Protein AF-F7QNB1-F1 (afdb_monomer_lite)

pLDDT: mean 93.91, std 4.71, range [74.38, 98.25]

Sequence (108 aa):
MTIGYGLNLQEGISQAEAEWLLKNRILVGINNARSLIPSFDALSDARKIAFANMAYNLGATRMKGFKNMLSAVSKGDFRKASAEMLSSLWARQVGARARRLAAMVDKG

Secondary structure (DSSP, 8-state):
-EETTTEETTS---HHHHHHHHHHHHHHHHHHHHHH-TTGGGS-HHHHHHHHHHHHHH-HHHHTT-HHHHHHHHTT-HHHHHHHHHTSHHHHHHTHHHHHHHHHHHH-

Radius of gyration: 15.82 Å; chains: 1; bounding box: 37×24×44 Å

Foldseek 3Di:
DADDPGDDPVVPDDPVVVVVVVVVLLVQLLVLLCVLAVCLVVDDPLLSCLSSVVCSVQPNVRVNVLVQLSVCVNVVNLLSNLVSLCVDPVCVVVPPSSVSSSVSSNPD

Structure (mmCIF, N/CA/C/O backbone):
data_AF-F7QNB1-F1
#
_entry.id   AF-F7QNB1-F1
#
loop_
_atom_site.group_PDB
_atom_site.id
_atom_site.type_symbol
_atom_site.label_atom_id
_atom_site.label_alt_id
_atom_site.label_comp_id
_atom_site.label_asym_id
_atom_site.label_entity_id
_atom_site.label_seq_id
_atom_site.pdbx_PDB_ins_code
_atom_site.Cartn_x
_atom_site.Cartn_y
_atom_site.Cartn_z
_atom_site.occupancy
_atom_site.B_iso_or_equiv
_atom_site.auth_seq_id
_atom_site.auth_comp_id
_atom_site.auth_asym_id
_atom_site.auth_atom_id
_atom_site.pdbx_PDB_model_num
ATOM 1 N N . MET A 1 1 ? 10.581 9.112 -26.682 1.00 74.38 1 MET A N 1
ATOM 2 C CA . MET A 1 1 ? 10.652 9.824 -25.379 1.00 74.38 1 MET A CA 1
ATOM 3 C C . MET A 1 1 ? 11.824 9.240 -24.619 1.00 74.38 1 MET A C 1
ATOM 5 O O . MET A 1 1 ? 11.802 8.043 -24.354 1.00 74.38 1 MET A O 1
ATOM 9 N N . THR A 1 2 ? 12.832 10.055 -24.316 1.00 80.44 2 THR A N 1
ATOM 10 C CA . THR A 1 2 ? 14.067 9.610 -23.655 1.00 80.44 2 THR A CA 1
ATOM 11 C C . THR A 1 2 ? 14.035 10.006 -22.184 1.00 80.44 2 THR A C 1
ATOM 13 O O . THR A 1 2 ? 13.659 11.136 -21.873 1.00 80.44 2 THR A O 1
ATOM 16 N N . ILE A 1 3 ? 14.389 9.093 -21.277 1.00 82.94 3 ILE A N 1
ATOM 17 C CA . ILE A 1 3 ? 14.397 9.347 -19.827 1.00 82.94 3 ILE A CA 1
ATOM 18 C C . ILE A 1 3 ? 15.741 8.977 -19.194 1.00 82.94 3 ILE A C 1
ATOM 20 O O . ILE A 1 3 ? 16.479 8.137 -19.710 1.00 82.94 3 ILE A O 1
ATOM 24 N N . GLY A 1 4 ? 16.043 9.581 -18.042 1.00 82.62 4 GLY A N 1
ATOM 25 C CA . GLY A 1 4 ? 17.248 9.271 -17.271 1.00 82.62 4 GLY A CA 1
ATOM 26 C C . GLY A 1 4 ? 18.529 9.518 -18.072 1.00 82.62 4 GLY A C 1
ATOM 27 O O . GLY A 1 4 ? 18.713 10.595 -18.631 1.00 82.62 4 GLY A O 1
ATOM 28 N N . TYR A 1 5 ? 19.394 8.507 -18.144 1.00 85.00 5 TYR A N 1
ATOM 29 C CA . TYR A 1 5 ? 20.696 8.557 -18.818 1.00 85.00 5 TYR A CA 1
ATOM 30 C C . TYR A 1 5 ? 20.624 8.109 -20.289 1.00 85.00 5 TYR A C 1
ATOM 32 O O . TYR A 1 5 ? 21.450 7.325 -20.741 1.00 85.00 5 TYR A O 1
ATOM 40 N N . GLY A 1 6 ? 19.618 8.572 -21.038 1.00 83.69 6 GLY A N 1
ATOM 41 C CA . GLY A 1 6 ? 19.511 8.288 -22.476 1.00 83.69 6 GLY A CA 1
ATOM 42 C C . GLY A 1 6 ? 18.658 7.072 -22.859 1.00 83.69 6 GLY A C 1
ATOM 43 O O . GLY A 1 6 ? 18.698 6.657 -24.013 1.00 83.69 6 GLY A O 1
ATOM 44 N N . LEU A 1 7 ? 17.853 6.519 -21.942 1.00 82.00 7 LEU A N 1
ATOM 45 C CA . LEU A 1 7 ? 16.984 5.375 -22.240 1.00 82.00 7 LEU A CA 1
ATOM 46 C C . LEU A 1 7 ? 15.820 5.797 -23.147 1.00 82.00 7 LEU A C 1
ATOM 48 O O . LEU A 1 7 ? 14.960 6.581 -22.729 1.00 82.00 7 LEU A O 1
ATOM 52 N N . ASN A 1 8 ? 15.766 5.258 -24.366 1.00 85.88 8 ASN A N 1
ATOM 53 C CA . ASN A 1 8 ? 14.673 5.503 -25.301 1.00 85.88 8 ASN A CA 1
ATOM 54 C C . ASN A 1 8 ? 13.498 4.545 -25.051 1.00 85.88 8 ASN A C 1
ATOM 56 O O . ASN A 1 8 ? 13.525 3.385 -25.443 1.00 85.88 8 ASN A O 1
ATOM 60 N N . LEU A 1 9 ? 12.410 5.052 -24.467 1.00 83.62 9 LEU A N 1
ATOM 61 C CA . LEU A 1 9 ? 11.231 4.238 -24.143 1.00 83.62 9 LEU A CA 1
ATOM 62 C C . LEU A 1 9 ? 10.460 3.729 -25.369 1.00 83.62 9 LEU A C 1
ATOM 64 O O . LEU A 1 9 ? 9.622 2.843 -25.225 1.00 83.62 9 LEU A O 1
ATOM 68 N N . GLN A 1 10 ? 10.695 4.299 -26.555 1.00 87.62 10 GLN A N 1
ATOM 69 C CA . GLN A 1 10 ? 10.044 3.843 -27.788 1.00 87.62 10 GLN A CA 1
ATOM 70 C C . GLN A 1 10 ? 10.646 2.537 -28.312 1.00 87.62 10 GLN A C 1
ATOM 72 O O . GLN A 1 10 ? 9.953 1.798 -29.001 1.00 87.62 10 GLN A O 1
ATOM 77 N N . GLU A 1 11 ? 11.893 2.238 -27.951 1.00 88.81 11 GLU A N 1
ATOM 78 C CA . GLU A 1 11 ? 12.564 0.983 -28.314 1.00 88.81 11 GLU A CA 1
ATOM 79 C C . GLU A 1 11 ? 12.299 -0.138 -27.299 1.00 88.81 11 GLU A C 1
ATOM 81 O O . GLU A 1 11 ? 12.679 -1.286 -27.510 1.00 88.81 11 GLU A O 1
ATOM 86 N N . GLY A 1 12 ? 11.579 0.175 -26.219 1.00 87.12 12 GLY A N 1
ATOM 87 C CA . GLY A 1 12 ? 11.301 -0.752 -25.133 1.00 87.12 12 GLY A CA 1
ATOM 88 C C . GLY A 1 12 ? 12.454 -0.850 -24.137 1.00 87.12 12 GLY A C 1
ATOM 89 O O . GLY A 1 12 ? 13.309 0.026 -24.046 1.00 87.12 12 GLY A O 1
ATOM 90 N N . ILE A 1 13 ? 12.416 -1.904 -23.328 1.00 91.19 13 ILE A N 1
ATOM 91 C CA . ILE A 1 13 ? 13.431 -2.227 -22.324 1.00 91.19 13 ILE A CA 1
ATOM 92 C C . ILE A 1 13 ? 13.722 -3.723 -22.392 1.00 91.19 13 ILE A C 1
ATOM 94 O O . ILE A 1 13 ? 12.845 -4.517 -22.747 1.00 91.19 13 ILE A O 1
ATOM 98 N N . SER A 1 14 ? 14.935 -4.118 -22.028 1.00 91.75 14 SER A N 1
ATOM 99 C CA . SER A 1 14 ? 15.286 -5.526 -21.875 1.00 91.75 14 SER A CA 1
ATOM 100 C C . SER A 1 14 ? 14.476 -6.176 -20.747 1.00 91.75 14 SER A C 1
ATOM 102 O O . SER A 1 14 ? 13.983 -5.516 -19.825 1.00 91.75 14 SER A O 1
ATOM 104 N N . GLN A 1 15 ? 14.375 -7.506 -20.776 1.00 92.06 15 GLN A N 1
ATOM 105 C CA . GLN A 1 15 ? 13.722 -8.259 -19.705 1.00 92.06 15 GLN A CA 1
ATOM 106 C C . GLN A 1 15 ? 14.373 -7.992 -18.337 1.00 92.06 15 GLN A C 1
ATOM 108 O O . GLN A 1 15 ? 13.665 -7.803 -17.350 1.00 92.06 15 GLN A O 1
ATOM 113 N N . ALA A 1 16 ? 15.706 -7.920 -18.276 1.00 91.19 16 ALA A N 1
ATOM 114 C CA . ALA A 1 16 ? 16.433 -7.660 -17.036 1.00 91.19 16 ALA A CA 1
ATOM 115 C C . ALA A 1 16 ? 16.083 -6.285 -16.435 1.00 91.19 16 ALA A C 1
ATOM 117 O O . ALA A 1 16 ? 15.861 -6.167 -15.228 1.00 91.19 16 ALA A O 1
ATOM 118 N N . GLU A 1 17 ? 15.966 -5.251 -17.272 1.00 90.75 17 GLU A N 1
ATOM 119 C CA . GLU A 1 17 ? 15.532 -3.918 -16.842 1.00 90.75 17 GLU A CA 1
ATOM 120 C C . GLU A 1 17 ? 14.075 -3.924 -16.369 1.00 90.75 17 GLU A C 1
ATOM 122 O O . GLU A 1 17 ? 13.758 -3.333 -15.334 1.00 90.75 17 GLU A O 1
ATOM 127 N N . ALA A 1 18 ? 13.189 -4.628 -17.080 1.00 90.75 18 ALA A N 1
ATOM 128 C CA . ALA A 1 18 ? 11.789 -4.773 -16.689 1.00 90.75 18 ALA A CA 1
ATOM 129 C C . ALA A 1 18 ? 11.646 -5.466 -15.324 1.00 90.75 18 ALA A C 1
ATOM 131 O O . ALA A 1 18 ? 10.889 -5.008 -14.463 1.00 90.75 18 ALA A O 1
ATOM 132 N N . GLU A 1 19 ? 12.407 -6.536 -15.092 1.00 89.88 19 GLU A N 1
ATOM 133 C CA . GLU A 1 19 ? 12.445 -7.248 -13.815 1.00 89.88 19 GLU A CA 1
ATOM 134 C C . GLU A 1 19 ? 12.988 -6.373 -12.685 1.00 89.88 19 GLU A C 1
ATOM 136 O O . GLU A 1 19 ? 12.425 -6.353 -11.587 1.00 89.88 19 GLU A O 1
ATOM 141 N N . TRP A 1 20 ? 14.062 -5.625 -12.943 1.00 90.50 20 TRP A N 1
ATOM 142 C CA . TRP A 1 20 ? 14.628 -4.693 -11.971 1.00 90.50 20 TRP A CA 1
ATOM 143 C C . TRP A 1 20 ? 13.624 -3.597 -11.595 1.00 90.50 20 TRP A C 1
ATOM 145 O O . TRP A 1 20 ? 13.391 -3.336 -10.410 1.00 90.50 20 TRP A O 1
ATOM 155 N N . LEU A 1 21 ? 12.955 -3.009 -12.592 1.00 88.88 21 LEU A N 1
ATOM 156 C CA . LEU A 1 21 ? 11.894 -2.026 -12.384 1.00 88.88 21 LEU A CA 1
ATOM 157 C C . LEU A 1 21 ? 10.751 -2.611 -11.555 1.00 88.88 21 LEU A C 1
ATOM 159 O O . LEU A 1 21 ? 10.303 -1.971 -10.603 1.00 88.88 21 LEU A O 1
ATOM 163 N N . LEU A 1 22 ? 10.298 -3.825 -11.872 1.00 88.12 22 LEU A N 1
ATOM 164 C CA . LEU A 1 22 ? 9.229 -4.491 -11.135 1.00 88.12 22 LEU A CA 1
ATOM 165 C C . LEU A 1 22 ? 9.616 -4.733 -9.670 1.00 88.12 22 LEU A C 1
ATOM 167 O O . LEU A 1 22 ? 8.843 -4.389 -8.773 1.00 88.12 22 LEU A O 1
ATOM 171 N N . LYS A 1 23 ? 10.817 -5.265 -9.412 1.00 88.94 23 LYS A N 1
ATOM 172 C CA . LYS A 1 23 ? 11.327 -5.510 -8.051 1.00 88.94 23 LYS A CA 1
ATOM 173 C C . LYS A 1 23 ? 11.363 -4.223 -7.232 1.00 88.94 23 LYS A C 1
ATOM 175 O O . LYS A 1 23 ? 10.799 -4.173 -6.139 1.00 88.94 23 LYS A O 1
ATOM 180 N N . ASN A 1 24 ? 11.932 -3.155 -7.786 1.00 89.62 24 ASN A N 1
ATOM 181 C CA . ASN A 1 24 ? 11.977 -1.858 -7.111 1.00 89.62 24 ASN A CA 1
ATOM 182 C C . ASN A 1 24 ? 10.586 -1.300 -6.828 1.00 89.62 24 ASN A C 1
ATOM 184 O O . ASN A 1 24 ? 10.313 -0.790 -5.743 1.00 89.62 24 ASN A O 1
ATOM 188 N N . ARG A 1 25 ? 9.673 -1.426 -7.788 1.00 87.06 25 ARG A N 1
ATOM 189 C CA . ARG A 1 25 ? 8.290 -0.981 -7.633 1.00 87.06 25 ARG A CA 1
ATOM 190 C C . ARG A 1 25 ? 7.544 -1.734 -6.529 1.00 87.06 25 ARG A C 1
ATOM 192 O O . ARG A 1 25 ? 6.786 -1.106 -5.789 1.00 87.06 25 ARG A O 1
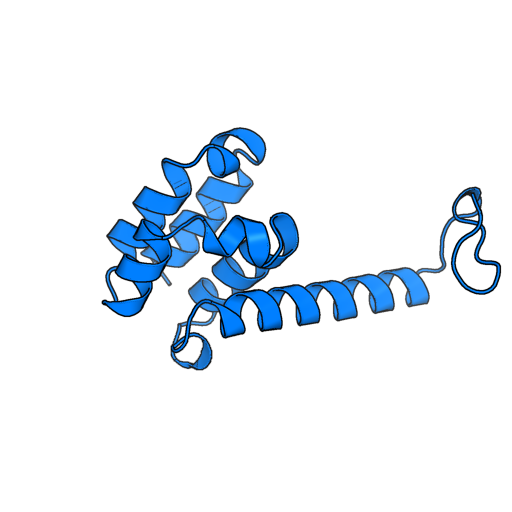ATOM 199 N N . ILE A 1 26 ? 7.777 -3.038 -6.390 1.00 89.25 26 ILE A N 1
ATOM 200 C CA . ILE A 1 26 ? 7.223 -3.847 -5.297 1.00 89.25 26 ILE A CA 1
ATOM 201 C C . ILE A 1 26 ? 7.779 -3.372 -3.951 1.00 89.25 26 ILE A C 1
ATOM 203 O O . ILE A 1 26 ? 6.997 -3.126 -3.034 1.00 89.25 26 ILE A O 1
ATOM 207 N N . LEU A 1 27 ? 9.097 -3.168 -3.846 1.00 91.81 27 LEU A N 1
ATOM 208 C CA . LEU A 1 27 ? 9.736 -2.672 -2.621 1.00 91.81 27 LEU A CA 1
ATOM 209 C C . LEU A 1 27 ? 9.180 -1.309 -2.194 1.00 91.81 27 LEU A C 1
ATOM 211 O O . LEU A 1 27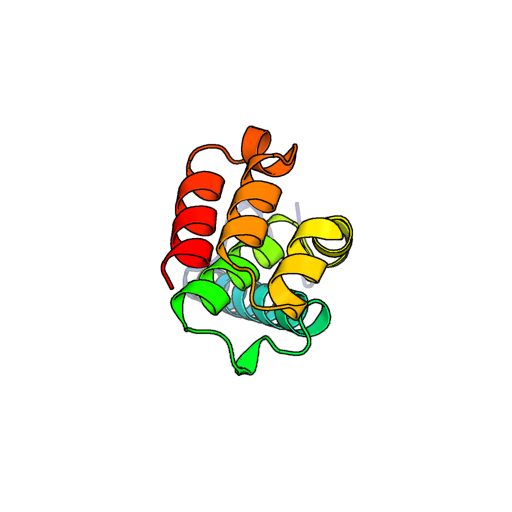 ? 8.849 -1.112 -1.025 1.00 91.81 27 LEU A O 1
ATOM 215 N N . VAL A 1 28 ? 8.995 -0.387 -3.143 1.00 91.69 28 VAL A N 1
ATOM 216 C CA . VAL A 1 28 ? 8.354 0.911 -2.882 1.00 91.69 28 VAL A CA 1
ATOM 217 C C . V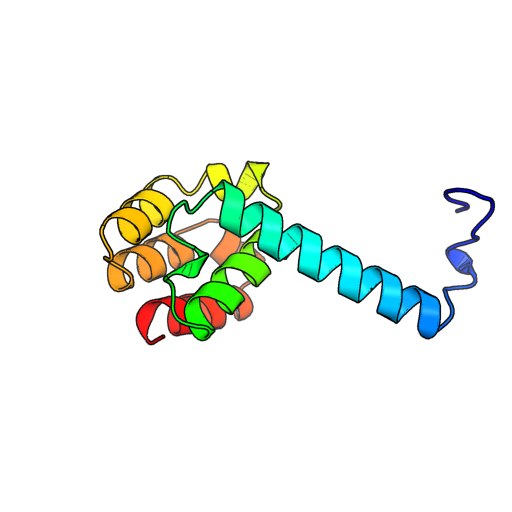AL A 1 28 ? 6.919 0.728 -2.377 1.00 91.69 28 VAL A C 1
ATOM 219 O O . VAL A 1 28 ? 6.518 1.398 -1.429 1.00 91.69 28 VAL A O 1
ATOM 222 N N . GLY A 1 29 ? 6.147 -0.192 -2.964 1.00 93.38 29 GLY A N 1
ATOM 223 C CA . GLY A 1 29 ? 4.795 -0.520 -2.497 1.00 93.38 29 GLY A CA 1
ATOM 224 C C . GLY A 1 29 ? 4.772 -1.032 -1.054 1.00 93.38 29 GLY A C 1
ATOM 225 O O . GLY A 1 29 ? 3.978 -0.553 -0.247 1.00 93.38 29 GLY A O 1
ATOM 226 N N . ILE A 1 30 ? 5.682 -1.945 -0.706 1.00 94.81 30 ILE A N 1
ATOM 227 C CA . ILE A 1 30 ? 5.826 -2.481 0.656 1.00 94.81 30 ILE A CA 1
ATOM 228 C C . ILE A 1 30 ? 6.182 -1.364 1.641 1.00 94.81 30 ILE A C 1
ATOM 230 O O . ILE A 1 30 ? 5.512 -1.211 2.659 1.00 94.81 30 ILE A O 1
ATOM 234 N N . ASN A 1 31 ? 7.180 -0.538 1.322 1.00 95.81 31 ASN A N 1
ATOM 235 C CA . ASN A 1 31 ? 7.612 0.554 2.197 1.00 95.81 31 ASN A CA 1
ATOM 236 C C . ASN A 1 31 ? 6.517 1.614 2.388 1.00 95.81 31 ASN A C 1
ATOM 238 O O . ASN A 1 31 ? 6.333 2.129 3.490 1.00 95.81 31 ASN A O 1
ATOM 242 N N . ASN A 1 32 ? 5.743 1.903 1.340 1.00 95.69 32 ASN A N 1
ATOM 243 C CA . ASN A 1 32 ? 4.590 2.796 1.424 1.00 95.69 32 ASN A CA 1
ATOM 244 C C . ASN A 1 32 ? 3.474 2.225 2.309 1.00 95.69 32 ASN A C 1
ATOM 246 O O . ASN A 1 32 ? 2.853 2.973 3.055 1.00 95.69 32 ASN A O 1
ATOM 250 N N . ALA A 1 33 ? 3.209 0.918 2.244 1.00 96.25 33 ALA A N 1
ATOM 251 C CA . ALA A 1 33 ? 2.235 0.283 3.129 1.00 96.25 33 ALA A CA 1
ATOM 252 C C . ALA A 1 33 ? 2.726 0.277 4.587 1.00 96.25 33 ALA A C 1
ATOM 254 O O . ALA A 1 33 ? 1.978 0.660 5.486 1.00 96.25 33 ALA A O 1
ATOM 255 N N . ARG A 1 34 ? 3.998 -0.081 4.813 1.00 96.62 34 ARG A N 1
ATOM 256 C CA . ARG A 1 34 ? 4.632 -0.103 6.139 1.00 96.62 34 ARG A CA 1
ATOM 257 C C . ARG A 1 34 ? 4.652 1.278 6.798 1.00 96.62 34 ARG A C 1
ATOM 259 O O . ARG A 1 34 ? 4.416 1.377 7.994 1.00 96.62 34 ARG A O 1
ATOM 266 N N . SER A 1 35 ? 4.873 2.351 6.037 1.00 96.44 35 SER A N 1
ATOM 267 C CA . SER A 1 35 ? 4.864 3.713 6.595 1.00 96.44 35 SER A CA 1
ATOM 268 C C . SER A 1 35 ? 3.474 4.199 7.022 1.00 96.44 35 SER A C 1
ATOM 270 O O . SER A 1 35 ? 3.370 5.112 7.839 1.00 96.44 35 SER A O 1
ATOM 272 N N . LEU A 1 36 ? 2.403 3.598 6.494 1.00 96.81 36 LEU A N 1
ATOM 273 C CA . LEU A 1 36 ? 1.018 3.949 6.822 1.00 96.81 36 LEU A CA 1
ATOM 274 C C . LEU A 1 36 ? 0.384 3.016 7.858 1.00 96.81 36 LEU A C 1
ATOM 276 O O . LEU A 1 36 ? -0.583 3.405 8.510 1.00 96.81 36 LEU A O 1
ATOM 280 N N . ILE A 1 37 ? 0.902 1.796 7.993 1.00 96.88 37 ILE A N 1
ATOM 281 C CA . ILE A 1 37 ? 0.392 0.770 8.900 1.00 96.88 37 ILE A CA 1
ATOM 282 C C . ILE A 1 37 ? 1.521 0.400 9.873 1.00 96.88 37 ILE A C 1
ATOM 284 O O . ILE A 1 37 ? 2.357 -0.437 9.539 1.00 96.88 37 ILE A O 1
ATOM 288 N N . PRO A 1 38 ? 1.555 0.970 11.091 1.00 94.69 38 PRO A N 1
ATOM 289 C CA . PRO A 1 38 ? 2.636 0.708 12.047 1.00 94.69 38 PRO A CA 1
ATOM 290 C C . PRO A 1 38 ? 2.813 -0.776 12.400 1.00 94.69 38 PRO A C 1
ATOM 292 O O . PRO A 1 38 ? 3.926 -1.234 12.628 1.00 94.69 38 PRO A O 1
ATOM 295 N N . SER A 1 39 ? 1.722 -1.545 12.404 1.00 94.62 39 SER A N 1
ATOM 296 C CA . SER A 1 39 ? 1.712 -2.985 12.684 1.00 94.62 39 SER A CA 1
ATOM 297 C C . SER A 1 39 ? 1.914 -3.863 11.442 1.00 94.62 39 SER A C 1
ATOM 299 O O . SER A 1 39 ? 1.649 -5.062 11.499 1.00 94.62 39 SER A O 1
ATOM 301 N N . PHE A 1 40 ? 2.367 -3.301 10.313 1.00 96.62 40 PHE A N 1
ATOM 302 C CA . PHE A 1 40 ? 2.436 -4.004 9.026 1.00 96.62 40 PHE A CA 1
ATOM 303 C C . PHE A 1 40 ? 3.194 -5.333 9.103 1.00 96.62 40 PHE A C 1
ATOM 305 O O . PHE A 1 40 ? 2.742 -6.336 8.554 1.00 96.62 40 PHE A O 1
ATOM 312 N N . ASP A 1 41 ? 4.318 -5.369 9.819 1.00 95.50 41 ASP A N 1
ATOM 313 C CA . ASP A 1 41 ? 5.158 -6.566 9.905 1.00 95.50 41 ASP A CA 1
ATOM 314 C C . ASP A 1 41 ? 4.525 -7.695 10.735 1.00 95.50 41 ASP A C 1
ATOM 316 O O . ASP A 1 41 ? 4.847 -8.863 10.517 1.00 95.50 41 ASP A O 1
ATOM 320 N N . ALA A 1 42 ? 3.556 -7.373 11.596 1.00 95.88 42 ALA A N 1
ATOM 321 C CA . ALA A 1 42 ? 2.778 -8.342 12.368 1.00 95.88 42 ALA A CA 1
ATOM 322 C C . ALA A 1 42 ? 1.549 -8.883 11.611 1.00 95.88 42 ALA A C 1
ATOM 324 O O . ALA A 1 42 ? 0.874 -9.791 12.090 1.00 95.88 42 ALA A O 1
ATOM 325 N N . LEU A 1 43 ? 1.230 -8.334 10.435 1.00 96.81 43 LEU A N 1
ATOM 326 C CA . LEU A 1 43 ? 0.129 -8.828 9.612 1.00 96.81 43 LEU A CA 1
ATOM 327 C C . LEU A 1 43 ? 0.462 -10.187 8.983 1.00 96.81 43 LEU A C 1
ATOM 329 O O . LEU A 1 43 ? 1.626 -10.514 8.738 1.00 96.81 43 LEU A O 1
ATOM 333 N N . SER A 1 44 ? -0.579 -10.948 8.645 1.00 97.19 44 SER A N 1
ATOM 334 C CA . SER A 1 44 ? -0.431 -12.146 7.821 1.00 97.19 44 SER A CA 1
ATOM 335 C C . SER A 1 44 ? 0.066 -11.800 6.420 1.00 97.19 44 SER A C 1
ATOM 337 O O . SER A 1 44 ? -0.122 -10.683 5.923 1.00 97.19 44 SER A O 1
ATOM 339 N N . ASP A 1 45 ? 0.674 -12.774 5.751 1.00 96.31 45 ASP A N 1
ATOM 340 C CA . ASP A 1 45 ? 1.262 -12.563 4.429 1.00 96.31 45 ASP A CA 1
ATOM 341 C C . ASP A 1 45 ? 0.222 -12.123 3.396 1.00 96.31 45 ASP A C 1
ATOM 343 O O . ASP A 1 45 ? 0.475 -11.213 2.607 1.00 96.31 45 ASP A O 1
ATOM 347 N N . ALA A 1 46 ? -0.994 -12.674 3.455 1.00 96.81 46 ALA A N 1
ATOM 348 C CA . ALA A 1 46 ? -2.091 -12.256 2.586 1.00 96.81 46 ALA A CA 1
ATOM 349 C C . ALA A 1 46 ? -2.449 -10.770 2.781 1.00 96.81 46 ALA A C 1
ATOM 351 O O . ALA A 1 46 ? -2.598 -10.035 1.801 1.00 96.81 46 ALA A O 1
ATOM 352 N N . ARG A 1 47 ? -2.515 -10.291 4.030 1.00 97.81 47 ARG A N 1
ATOM 353 C CA . ARG A 1 47 ? -2.774 -8.876 4.340 1.00 97.81 47 ARG A CA 1
ATOM 354 C C . ARG A 1 47 ? -1.616 -7.982 3.897 1.00 97.81 47 ARG A C 1
ATOM 356 O O . ARG A 1 47 ? -1.856 -6.950 3.269 1.00 97.81 47 ARG A O 1
ATOM 363 N N . LYS A 1 48 ? -0.366 -8.389 4.148 1.00 97.19 48 LYS A N 1
ATOM 364 C CA . LYS A 1 48 ? 0.836 -7.671 3.684 1.00 97.19 48 LYS A CA 1
ATOM 365 C C . LYS A 1 48 ? 0.828 -7.500 2.171 1.00 97.19 48 LYS A C 1
ATOM 367 O O . LYS A 1 48 ? 0.989 -6.382 1.681 1.00 97.19 48 LYS A O 1
ATOM 372 N N . ILE A 1 49 ? 0.576 -8.586 1.437 1.00 95.75 49 ILE A N 1
ATOM 373 C CA . ILE A 1 49 ? 0.466 -8.571 -0.024 1.00 95.75 49 ILE A CA 1
ATOM 374 C C . ILE A 1 49 ? -0.655 -7.628 -0.454 1.00 95.75 49 ILE A C 1
ATOM 376 O O . ILE A 1 49 ? -0.446 -6.804 -1.344 1.00 95.75 49 ILE A O 1
ATOM 380 N N . ALA A 1 50 ? -1.825 -7.701 0.184 1.00 97.06 50 ALA A N 1
ATOM 381 C CA . ALA A 1 50 ? -2.961 -6.871 -0.187 1.00 97.06 50 ALA A CA 1
ATOM 382 C C . ALA A 1 50 ? -2.669 -5.370 -0.026 1.00 97.06 50 ALA A C 1
ATOM 384 O O . ALA A 1 50 ? -2.873 -4.593 -0.966 1.00 97.06 50 ALA A O 1
ATOM 385 N N . PHE A 1 51 ? -2.127 -4.965 1.125 1.00 97.50 51 PHE A N 1
ATOM 386 C CA . PHE A 1 51 ? -1.794 -3.568 1.401 1.00 97.50 51 PHE A CA 1
ATOM 387 C C . PHE A 1 51 ? -0.616 -3.064 0.564 1.00 97.50 51 PHE A C 1
ATOM 389 O O . PHE A 1 51 ? -0.699 -1.960 0.029 1.00 97.50 51 PHE A O 1
ATOM 396 N N . ALA A 1 52 ? 0.436 -3.863 0.361 1.00 96.19 52 ALA A N 1
ATOM 397 C CA . ALA A 1 52 ? 1.546 -3.493 -0.521 1.00 96.19 52 ALA A CA 1
ATOM 398 C C . ALA A 1 52 ? 1.084 -3.326 -1.977 1.00 96.19 52 ALA A C 1
ATOM 400 O O . ALA A 1 52 ? 1.482 -2.389 -2.669 1.00 96.19 52 ALA A O 1
ATOM 401 N N . ASN A 1 53 ? 0.192 -4.202 -2.444 1.00 94.94 53 ASN A N 1
ATOM 402 C CA . ASN A 1 53 ? -0.369 -4.140 -3.789 1.00 94.94 53 ASN A CA 1
ATOM 403 C C . ASN A 1 53 ? -1.270 -2.908 -3.984 1.00 94.94 53 ASN A C 1
ATOM 405 O O . ASN A 1 53 ? -1.224 -2.264 -5.038 1.00 94.94 53 ASN A O 1
ATOM 409 N N . MET A 1 54 ? -2.059 -2.563 -2.964 1.00 95.25 54 MET A N 1
ATOM 410 C CA . MET A 1 54 ? -2.855 -1.338 -2.927 1.00 95.25 54 MET A CA 1
ATOM 411 C C . MET A 1 54 ? -1.956 -0.091 -2.916 1.00 95.25 54 MET A C 1
ATOM 413 O O . MET A 1 54 ? -2.160 0.814 -3.727 1.00 95.25 54 MET A O 1
ATOM 417 N N . ALA A 1 55 ? -0.913 -0.073 -2.082 1.00 95.56 55 ALA A N 1
ATOM 418 C CA . ALA A 1 55 ? 0.069 1.007 -2.005 1.00 95.56 55 ALA A CA 1
ATOM 419 C C . ALA A 1 55 ? 0.868 1.182 -3.306 1.00 95.56 55 ALA A C 1
ATOM 421 O O . ALA A 1 55 ? 1.183 2.307 -3.684 1.00 95.56 55 ALA A O 1
ATOM 422 N N . TYR A 1 56 ? 1.162 0.095 -4.023 1.00 90.19 56 TYR A N 1
ATOM 423 C CA . TYR A 1 56 ? 1.786 0.144 -5.346 1.00 90.19 56 TYR A CA 1
ATOM 424 C C . TYR A 1 56 ? 0.883 0.828 -6.385 1.00 90.19 56 TYR A C 1
ATOM 426 O O . TYR A 1 56 ? 1.362 1.612 -7.201 1.00 90.19 56 TYR A O 1
ATOM 434 N N . ASN A 1 57 ? -0.426 0.563 -6.349 1.00 89.75 57 ASN A N 1
ATOM 435 C CA . ASN A 1 57 ? -1.376 1.160 -7.287 1.00 89.75 57 ASN A CA 1
ATOM 436 C C . ASN A 1 57 ? -1.690 2.635 -6.970 1.00 89.75 57 ASN A C 1
ATOM 438 O O . ASN A 1 57 ? -1.802 3.446 -7.885 1.00 89.75 57 ASN A O 1
ATOM 442 N N . LEU A 1 58 ? -1.839 2.980 -5.688 1.00 92.62 58 LEU A N 1
ATOM 443 C CA . LEU A 1 58 ? -2.258 4.314 -5.245 1.00 92.62 58 LEU A CA 1
ATOM 444 C C . LEU A 1 58 ? -1.095 5.267 -4.942 1.00 92.62 58 LEU A C 1
ATOM 446 O O . LEU A 1 58 ? -1.243 6.481 -5.105 1.00 92.62 58 LEU A O 1
ATOM 450 N N . GLY A 1 59 ? 0.030 4.735 -4.467 1.00 92.81 59 GLY A N 1
ATOM 451 C CA . GLY A 1 59 ? 1.062 5.487 -3.757 1.00 92.81 59 GLY A CA 1
ATOM 452 C C . GLY A 1 59 ? 0.670 5.816 -2.308 1.00 92.81 59 GLY A C 1
ATOM 453 O O . GLY A 1 59 ? -0.509 5.800 -1.939 1.00 92.81 59 GLY A O 1
ATOM 454 N N . ALA A 1 60 ? 1.664 6.163 -1.483 1.00 92.62 60 ALA A N 1
ATOM 455 C CA . ALA A 1 60 ? 1.461 6.471 -0.063 1.00 92.62 60 ALA A CA 1
ATOM 456 C C . ALA A 1 60 ? 0.484 7.639 0.163 1.00 92.62 60 ALA A C 1
ATOM 458 O O . ALA A 1 60 ? -0.411 7.548 0.998 1.00 92.62 60 ALA A O 1
ATOM 459 N N . THR A 1 61 ? 0.598 8.720 -0.614 1.00 94.88 61 THR A N 1
ATOM 460 C CA . THR A 1 61 ? -0.221 9.929 -0.431 1.00 94.88 61 THR A CA 1
ATOM 461 C C . THR A 1 61 ? -1.715 9.654 -0.575 1.00 94.88 61 THR A C 1
ATOM 463 O O . THR A 1 61 ? -2.506 10.093 0.257 1.00 94.88 61 THR A O 1
ATOM 466 N N . ARG A 1 62 ? -2.119 8.901 -1.606 1.00 95.25 62 ARG A N 1
ATOM 467 C CA . ARG A 1 62 ? -3.534 8.567 -1.814 1.00 95.25 62 ARG A CA 1
ATOM 468 C C . ARG A 1 62 ? -4.007 7.511 -0.824 1.00 95.25 62 ARG A C 1
ATOM 470 O O . ARG A 1 62 ? -5.108 7.641 -0.297 1.00 95.25 62 ARG A O 1
ATOM 477 N N . MET A 1 63 ? -3.176 6.511 -0.520 1.00 96.06 63 MET A N 1
ATOM 478 C CA . MET A 1 63 ? -3.515 5.484 0.469 1.00 96.06 63 MET A CA 1
ATOM 479 C C . MET A 1 63 ? -3.689 6.072 1.882 1.00 96.06 63 MET A C 1
ATOM 481 O O . MET A 1 63 ? -4.583 5.647 2.607 1.00 96.06 63 MET A O 1
ATOM 485 N N . LYS A 1 64 ? -2.944 7.126 2.243 1.00 96.50 64 LYS A N 1
ATOM 486 C CA . LYS A 1 64 ? -3.129 7.885 3.494 1.00 96.50 64 LYS A CA 1
ATOM 487 C C . LYS A 1 64 ? -4.541 8.476 3.642 1.00 96.50 64 LYS A C 1
ATOM 489 O O . LYS A 1 64 ? -5.004 8.696 4.758 1.00 96.50 64 LYS A O 1
ATOM 494 N N . GLY A 1 65 ? -5.241 8.720 2.532 1.00 96.69 65 GLY A N 1
ATOM 495 C CA . GLY A 1 65 ? -6.629 9.189 2.526 1.00 96.69 65 GLY A CA 1
ATOM 496 C C . GLY A 1 65 ? -7.641 8.163 3.048 1.00 96.69 65 GLY A C 1
ATOM 497 O O . GLY A 1 65 ? -8.735 8.545 3.454 1.00 96.69 65 GLY A O 1
ATOM 498 N N . PHE A 1 66 ? -7.280 6.878 3.115 1.00 97.50 66 PHE A N 1
ATOM 499 C CA . PHE A 1 66 ? -8.147 5.794 3.580 1.00 97.50 66 PHE A CA 1
ATOM 500 C C . PHE A 1 66 ? -8.167 5.697 5.112 1.00 97.50 66 PHE A C 1
ATOM 502 O O . PHE A 1 66 ? -7.896 4.652 5.701 1.00 97.50 66 PHE A O 1
ATOM 509 N N . LYS A 1 67 ? -8.487 6.813 5.774 1.00 97.56 67 LYS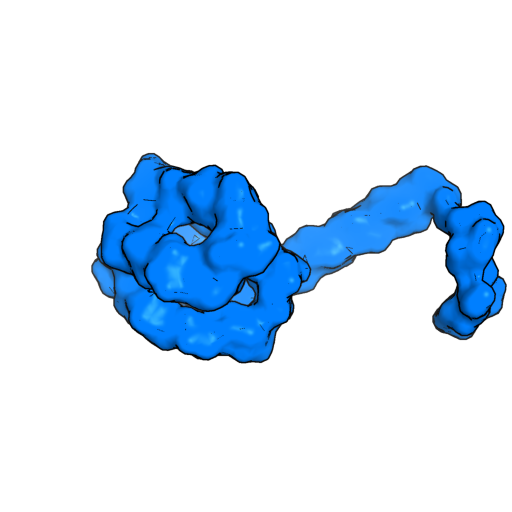 A N 1
ATOM 510 C CA . LYS A 1 67 ? -8.401 6.972 7.234 1.00 97.56 67 LYS A CA 1
ATOM 511 C C . LYS A 1 67 ? -9.198 5.911 8.000 1.00 97.56 67 LYS A C 1
ATOM 513 O O . LYS A 1 67 ? -8.697 5.368 8.980 1.00 97.56 67 LYS A O 1
ATOM 518 N N . ASN A 1 68 ? -10.404 5.581 7.536 1.00 97.88 68 ASN A N 1
ATOM 519 C CA . ASN A 1 68 ? -11.261 4.584 8.182 1.00 97.88 68 ASN A CA 1
ATOM 520 C C . ASN A 1 68 ? -10.695 3.167 8.060 1.00 97.88 68 ASN A C 1
ATOM 522 O O . ASN A 1 68 ? -10.670 2.438 9.047 1.00 97.88 68 ASN A O 1
ATOM 526 N N . MET A 1 69 ? -10.196 2.801 6.874 1.00 97.94 69 MET A N 1
ATOM 527 C CA . MET A 1 69 ? -9.533 1.515 6.652 1.00 97.94 69 MET A CA 1
ATOM 528 C C . MET A 1 69 ? -8.285 1.401 7.530 1.00 97.94 69 MET A C 1
ATOM 530 O O . MET A 1 69 ? -8.153 0.424 8.259 1.00 97.94 69 MET A O 1
ATOM 534 N N . LEU A 1 70 ? -7.422 2.423 7.548 1.00 97.94 70 LEU A N 1
ATOM 535 C CA . LEU A 1 70 ? -6.211 2.428 8.376 1.00 97.94 70 LEU A CA 1
ATOM 536 C C . LEU A 1 70 ? -6.543 2.352 9.876 1.00 97.94 70 LEU A C 1
ATOM 538 O O . LEU A 1 70 ? -5.893 1.615 10.612 1.00 97.94 70 LEU A O 1
ATOM 542 N N . SER A 1 71 ? -7.591 3.051 10.327 1.00 97.88 71 SER A N 1
ATOM 543 C CA . SER A 1 71 ? -8.070 2.969 11.713 1.00 97.88 71 SER A CA 1
ATOM 544 C C . SER A 1 71 ? -8.659 1.598 12.062 1.00 97.88 71 SER A C 1
ATOM 546 O O . SER A 1 71 ? -8.520 1.138 13.193 1.00 97.88 71 SER A O 1
ATOM 548 N N . ALA A 1 72 ? -9.319 0.931 11.116 1.00 97.94 72 ALA A N 1
ATOM 549 C CA . ALA A 1 72 ? -9.812 -0.428 11.311 1.00 97.94 72 ALA A CA 1
ATOM 550 C C . ALA A 1 72 ? -8.642 -1.422 11.415 1.00 97.94 72 ALA A C 1
ATOM 552 O O . ALA A 1 72 ? -8.593 -2.213 12.355 1.00 97.94 72 ALA A O 1
ATOM 553 N N . VAL A 1 73 ? -7.640 -1.296 10.537 1.00 97.62 73 VAL A N 1
ATOM 554 C CA . VAL A 1 73 ? -6.402 -2.092 10.586 1.00 97.62 73 VAL A CA 1
ATOM 555 C C . VAL A 1 73 ? -5.665 -1.905 11.912 1.00 97.62 73 VAL A C 1
ATOM 557 O O . VAL A 1 73 ? -5.250 -2.893 12.513 1.00 97.62 73 VAL A O 1
ATOM 560 N N . SER A 1 74 ? -5.546 -0.673 12.424 1.00 96.06 74 SER A N 1
ATOM 561 C CA . SER A 1 74 ? -4.872 -0.423 13.708 1.00 96.06 74 SER A CA 1
ATOM 562 C C . SER A 1 74 ? -5.591 -1.060 14.902 1.00 96.06 74 SER A C 1
ATOM 564 O O . SER A 1 74 ? -4.972 -1.295 15.933 1.00 96.06 74 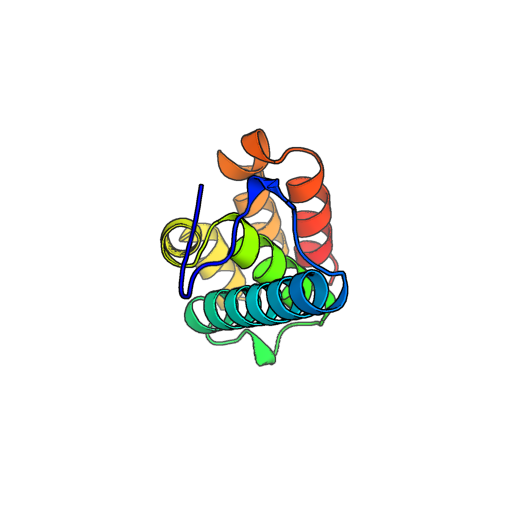SER A O 1
ATOM 566 N N . LYS A 1 75 ? -6.896 -1.325 14.773 1.00 96.62 75 LYS A N 1
ATOM 567 C CA . LYS A 1 75 ? -7.726 -2.003 15.779 1.00 96.62 75 LYS A CA 1
ATOM 568 C C . LYS A 1 75 ? -7.815 -3.518 15.564 1.00 96.62 75 LYS A C 1
ATOM 570 O O . LYS A 1 75 ? -8.484 -4.190 16.339 1.00 96.62 75 LYS A O 1
ATOM 575 N N . GLY A 1 76 ? -7.188 -4.050 14.512 1.00 96.38 76 GLY A N 1
ATOM 576 C CA . GLY A 1 76 ? -7.313 -5.456 14.122 1.00 96.38 76 GLY A CA 1
ATOM 577 C C . GLY A 1 76 ? -8.670 -5.826 13.511 1.00 96.38 76 GLY A C 1
ATOM 578 O O . GLY A 1 76 ? -8.960 -7.006 13.341 1.00 96.38 76 GLY A O 1
ATOM 579 N N . ASP A 1 77 ? -9.505 -4.845 13.157 1.00 97.88 77 ASP A N 1
ATOM 580 C CA . ASP A 1 77 ? -10.812 -5.067 12.534 1.00 97.88 77 ASP A CA 1
ATOM 581 C C . ASP A 1 77 ? -10.667 -5.150 11.007 1.00 97.88 77 ASP A C 1
ATOM 583 O O . ASP A 1 77 ? -10.932 -4.208 10.252 1.00 97.88 77 ASP A O 1
ATOM 587 N N . PHE A 1 78 ? -10.181 -6.298 10.538 1.00 98.00 78 PHE A N 1
ATOM 588 C CA . PHE A 1 78 ? -9.892 -6.513 9.119 1.00 98.00 78 PHE A CA 1
ATOM 589 C C . PHE A 1 78 ? -11.147 -6.662 8.259 1.00 98.00 78 PHE A C 1
ATOM 591 O O . PHE A 1 78 ? -11.135 -6.289 7.082 1.00 98.00 78 PHE A O 1
ATOM 598 N N . ARG A 1 79 ? -12.256 -7.105 8.858 1.00 98.06 79 ARG A N 1
ATOM 599 C CA . ARG A 1 79 ? -13.559 -7.151 8.194 1.00 98.06 79 ARG A CA 1
ATOM 600 C C . ARG A 1 79 ? -14.033 -5.746 7.845 1.00 98.06 79 ARG A C 1
ATOM 602 O O . ARG A 1 79 ? -14.416 -5.482 6.704 1.00 98.06 79 ARG A O 1
ATOM 609 N N . LYS A 1 80 ? -13.941 -4.810 8.797 1.00 98.25 80 LYS A N 1
ATOM 610 C CA . LYS A 1 80 ? -14.232 -3.399 8.532 1.00 98.25 80 LYS A CA 1
ATOM 611 C C . LYS A 1 80 ? -13.232 -2.788 7.557 1.00 98.25 80 LYS A C 1
ATOM 613 O O . LYS A 1 80 ? -13.651 -2.080 6.647 1.00 98.25 80 LYS A O 1
ATOM 618 N N . ALA A 1 81 ? -11.938 -3.088 7.686 1.00 98.12 81 ALA A N 1
ATOM 619 C CA . ALA A 1 81 ? -10.927 -2.603 6.744 1.00 98.12 81 ALA A CA 1
ATOM 620 C C . ALA A 1 81 ? -11.254 -3.004 5.294 1.00 98.12 81 ALA A C 1
ATOM 622 O O . ALA A 1 81 ? -11.204 -2.163 4.398 1.00 98.12 81 ALA A O 1
ATOM 623 N N . SER A 1 82 ? -11.657 -4.258 5.077 1.00 98.25 82 SER A N 1
ATOM 624 C CA . SER A 1 82 ? -12.098 -4.778 3.780 1.00 98.25 82 SER A CA 1
ATOM 625 C C . SER A 1 82 ? -13.333 -4.045 3.237 1.00 98.25 82 SER A C 1
ATOM 627 O O . SER A 1 82 ? -13.347 -3.618 2.080 1.00 98.25 82 SER A O 1
ATOM 629 N N . ALA A 1 83 ? -14.342 -3.804 4.080 1.00 98.25 83 ALA A N 1
ATOM 630 C CA . ALA A 1 83 ? -15.521 -3.019 3.707 1.00 98.25 83 ALA A CA 1
ATOM 631 C C . ALA A 1 83 ? -15.160 -1.578 3.292 1.00 98.25 83 ALA A C 1
ATOM 633 O O . ALA A 1 83 ? -15.613 -1.106 2.248 1.00 98.25 83 ALA A O 1
ATOM 634 N N . GLU A 1 84 ? -14.294 -0.903 4.055 1.00 98.19 84 GLU A N 1
ATOM 635 C CA . GLU A 1 84 ? -13.810 0.452 3.748 1.00 98.19 84 GLU A CA 1
ATOM 636 C C . GLU A 1 84 ? -12.957 0.500 2.466 1.00 98.19 84 GLU A C 1
ATOM 638 O O . GLU A 1 84 ? -12.959 1.497 1.743 1.00 98.19 84 GLU A O 1
ATOM 643 N N . MET A 1 85 ? -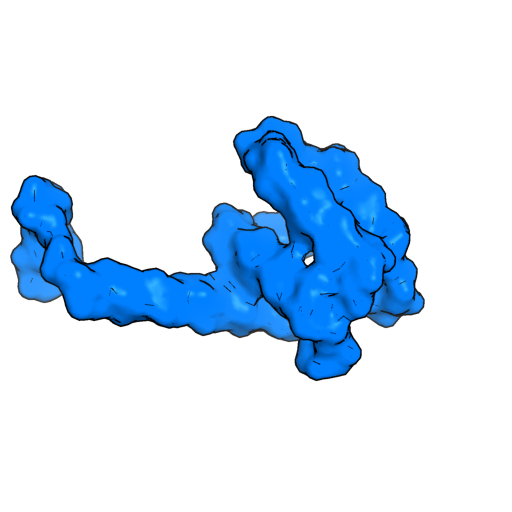12.237 -0.578 2.132 1.00 97.44 85 MET A N 1
ATOM 644 C CA . MET A 1 85 ? -11.562 -0.683 0.833 1.00 97.44 85 MET A CA 1
ATOM 645 C C . MET A 1 85 ? -12.580 -0.674 -0.310 1.00 97.44 85 MET A C 1
ATOM 647 O O . MET A 1 85 ? -12.387 0.046 -1.292 1.00 97.44 85 MET A O 1
ATOM 651 N N . LEU A 1 86 ? -13.658 -1.454 -0.193 1.00 97.81 86 LEU A N 1
ATOM 652 C CA . LEU A 1 86 ? -14.659 -1.637 -1.250 1.00 97.81 86 LEU A CA 1
ATOM 653 C C . LEU A 1 86 ? -15.626 -0.460 -1.406 1.00 97.81 86 LEU A C 1
ATOM 655 O O . LEU A 1 86 ? -16.125 -0.245 -2.510 1.00 97.81 86 LEU A O 1
ATOM 659 N N . SER A 1 87 ? -15.861 0.321 -0.351 1.00 97.19 87 SER A N 1
ATOM 660 C CA . SER A 1 87 ? -16.701 1.527 -0.406 1.00 97.19 87 SER A CA 1
ATOM 661 C C . SER A 1 87 ? -16.021 2.717 -1.102 1.00 97.19 87 SER A C 1
ATOM 663 O O . SER A 1 87 ? -16.659 3.732 -1.380 1.00 97.19 87 SER A O 1
ATOM 665 N N . SER A 1 88 ? -14.727 2.611 -1.411 1.00 96.00 88 SER A N 1
ATOM 666 C CA . SER A 1 88 ? -13.934 3.706 -1.970 1.00 96.00 88 SER A CA 1
ATOM 667 C C . SER A 1 88 ? -14.118 3.910 -3.484 1.00 96.00 88 SER A C 1
ATOM 669 O O . SER A 1 88 ? -14.387 2.981 -4.250 1.00 96.00 88 SER A O 1
ATOM 671 N N . LEU A 1 89 ? -13.855 5.136 -3.961 1.00 94.62 89 LEU A N 1
ATOM 672 C CA . LEU A 1 89 ? -13.761 5.426 -5.401 1.00 94.62 89 LEU A CA 1
ATOM 673 C C . LEU A 1 89 ? -12.693 4.563 -6.087 1.00 94.62 89 LEU A C 1
ATOM 675 O O . LEU A 1 89 ? -12.889 4.111 -7.214 1.00 94.62 89 LEU A O 1
ATOM 679 N N . TRP A 1 90 ? -11.584 4.304 -5.396 1.00 95.88 90 TRP A N 1
ATOM 680 C CA . TRP A 1 90 ? -10.522 3.435 -5.893 1.00 95.88 90 TRP A CA 1
ATOM 681 C C . TRP A 1 90 ? -11.055 2.052 -6.269 1.00 95.88 90 TRP A C 1
ATOM 683 O O . TRP A 1 90 ? -10.750 1.561 -7.354 1.00 95.88 90 TRP A O 1
ATOM 693 N N . ALA A 1 91 ? -11.912 1.453 -5.436 1.00 96.56 91 ALA A N 1
ATOM 694 C CA . ALA A 1 91 ? -12.489 0.147 -5.734 1.00 96.56 91 ALA A CA 1
ATOM 695 C C . ALA A 1 91 ? -13.347 0.155 -7.005 1.00 96.56 91 ALA A C 1
ATOM 697 O O . ALA A 1 91 ? -13.304 -0.805 -7.777 1.00 96.56 91 ALA A O 1
ATOM 698 N N . ARG A 1 92 ? -14.057 1.257 -7.275 1.00 95.62 92 ARG A N 1
ATOM 699 C CA . ARG A 1 92 ? -14.787 1.446 -8.538 1.00 95.62 92 ARG A CA 1
ATOM 700 C C . ARG A 1 92 ? -13.839 1.553 -9.734 1.00 95.62 92 ARG A C 1
ATOM 702 O O . ARG A 1 92 ? -14.137 0.994 -10.782 1.00 95.62 92 ARG A O 1
ATOM 709 N N . GLN A 1 93 ? -12.701 2.226 -9.573 1.00 94.25 93 GLN A N 1
ATOM 710 C CA . GLN A 1 93 ? -11.718 2.437 -10.642 1.00 94.25 93 GLN A CA 1
ATOM 711 C C . GLN A 1 93 ? -10.949 1.163 -11.015 1.00 94.25 93 GLN A C 1
ATOM 713 O O . GLN A 1 93 ? -10.740 0.902 -12.194 1.00 94.25 93 GLN A O 1
ATOM 718 N N . VAL A 1 94 ? -10.525 0.360 -10.032 1.00 93.88 94 VAL A N 1
ATOM 719 C CA . VAL A 1 94 ? -9.722 -0.856 -10.290 1.00 93.88 94 VAL A CA 1
ATOM 720 C C . VAL A 1 94 ? -10.553 -2.144 -10.352 1.00 93.88 94 VAL A C 1
ATOM 722 O O . VAL A 1 94 ? -10.032 -3.214 -10.685 1.00 93.88 94 VAL A O 1
ATOM 725 N N . GLY A 1 95 ? -11.841 -2.069 -10.010 1.00 95.62 95 GLY A N 1
ATOM 726 C CA . GLY A 1 95 ? -12.829 -3.128 -10.198 1.00 95.62 95 GLY A CA 1
ATOM 727 C C . GLY A 1 95 ? -12.471 -4.448 -9.511 1.00 95.62 95 GLY A C 1
ATOM 728 O O . GLY A 1 95 ? -12.352 -4.538 -8.288 1.00 95.62 95 GLY A O 1
ATOM 729 N N . ALA A 1 96 ? -12.314 -5.514 -10.303 1.00 96.00 96 ALA A N 1
ATOM 730 C CA . ALA A 1 96 ? -12.094 -6.872 -9.798 1.00 96.00 96 ALA A CA 1
ATOM 731 C C . ALA A 1 96 ? -10.842 -7.005 -8.915 1.00 96.00 96 ALA A C 1
ATOM 733 O O . ALA A 1 96 ? -10.820 -7.835 -8.005 1.00 96.00 96 ALA A O 1
ATOM 734 N N . ARG A 1 97 ? -9.815 -6.174 -9.146 1.00 95.56 97 ARG A N 1
ATOM 735 C CA . ARG A 1 97 ? -8.608 -6.163 -8.311 1.00 95.56 97 ARG A CA 1
ATOM 736 C C . ARG A 1 97 ? -8.933 -5.768 -6.874 1.00 95.56 97 ARG A C 1
ATOM 738 O O . ARG A 1 97 ? -8.485 -6.456 -5.964 1.00 95.56 97 ARG A O 1
ATOM 745 N N . ALA A 1 98 ? -9.748 -4.735 -6.665 1.00 96.81 98 ALA A N 1
ATOM 746 C CA . ALA A 1 98 ? -10.124 -4.306 -5.319 1.00 96.81 98 ALA A CA 1
ATOM 747 C C . ALA A 1 98 ? -10.862 -5.410 -4.557 1.00 96.81 98 ALA A C 1
ATOM 749 O O . ALA A 1 98 ? -10.534 -5.665 -3.404 1.00 96.81 98 ALA A O 1
ATOM 750 N N . ARG A 1 99 ? -11.775 -6.134 -5.221 1.00 97.38 99 ARG A N 1
ATOM 751 C CA . ARG A 1 99 ? -12.491 -7.273 -4.619 1.00 97.38 99 ARG A CA 1
ATOM 752 C C . ARG A 1 99 ? -11.557 -8.383 -4.147 1.00 97.38 99 ARG A C 1
ATOM 754 O O . ARG A 1 99 ? -11.720 -8.880 -3.039 1.00 97.38 99 ARG A O 1
ATOM 761 N N . ARG A 1 100 ? -10.556 -8.744 -4.956 1.00 97.50 100 ARG A N 1
ATOM 762 C CA . ARG A 1 100 ? -9.568 -9.762 -4.565 1.00 97.50 100 ARG A CA 1
ATOM 763 C C . ARG A 1 100 ? -8.731 -9.313 -3.369 1.00 97.50 100 ARG A C 1
ATOM 765 O O . ARG A 1 100 ? -8.578 -10.077 -2.426 1.00 97.50 100 ARG A O 1
ATOM 772 N N . LEU A 1 101 ? -8.232 -8.077 -3.389 1.00 97.50 101 LEU A N 1
ATOM 773 C CA . LEU A 1 101 ? -7.406 -7.551 -2.298 1.00 97.50 101 LEU A CA 1
ATOM 774 C C . LEU A 1 101 ? -8.204 -7.420 -0.996 1.00 97.50 101 LEU A C 1
ATOM 776 O O . LEU A 1 101 ? -7.711 -7.802 0.057 1.00 97.50 101 LEU A O 1
ATOM 780 N N . ALA A 1 102 ? -9.448 -6.949 -1.067 1.00 97.56 102 ALA A N 1
ATOM 781 C CA . ALA A 1 102 ? -10.332 -6.857 0.090 1.00 97.56 102 ALA A CA 1
ATOM 782 C C . ALA A 1 102 ? -10.621 -8.243 0.700 1.00 97.56 102 ALA A C 1
ATOM 784 O O . ALA A 1 102 ? -10.570 -8.407 1.917 1.00 97.56 102 ALA A O 1
ATOM 785 N N . ALA A 1 103 ? -10.830 -9.269 -0.132 1.00 97.75 103 ALA A N 1
ATOM 786 C CA . ALA A 1 103 ? -10.995 -10.642 0.345 1.00 97.75 103 ALA A CA 1
ATOM 787 C C . ALA A 1 103 ? -9.730 -11.191 1.030 1.00 97.75 103 ALA A C 1
ATOM 789 O O . ALA A 1 103 ? -9.839 -11.911 2.018 1.00 97.75 103 ALA A O 1
ATOM 790 N N . MET A 1 104 ? -8.537 -10.839 0.535 1.00 97.94 104 MET A N 1
ATOM 791 C CA . MET A 1 104 ? -7.269 -11.192 1.188 1.00 97.94 104 MET A CA 1
ATOM 792 C C . MET A 1 104 ? -7.099 -10.488 2.536 1.00 97.94 104 MET A C 1
ATOM 794 O O . MET A 1 104 ? -6.547 -11.081 3.454 1.00 97.94 104 MET A O 1
ATOM 798 N N . VAL A 1 105 ? -7.575 -9.245 2.665 1.00 97.44 105 VAL A N 1
ATOM 799 C CA . VAL A 1 105 ? -7.544 -8.526 3.946 1.00 97.44 105 VAL A CA 1
ATOM 800 C C . VAL A 1 105 ? -8.489 -9.162 4.962 1.00 97.44 105 VAL A C 1
ATOM 802 O O . VAL A 1 105 ? -8.086 -9.370 6.101 1.00 97.44 105 VAL A O 1
ATOM 805 N N . ASP A 1 106 ? -9.709 -9.496 4.541 1.00 97.56 106 ASP A N 1
ATOM 806 C CA . ASP A 1 106 ? -10.752 -10.073 5.400 1.00 97.56 106 ASP A CA 1
ATOM 807 C C . ASP A 1 106 ? -10.402 -11.487 5.900 1.00 97.56 106 ASP A C 1
ATOM 809 O O . ASP A 1 106 ? -10.600 -11.797 7.071 1.00 97.56 106 ASP A O 1
ATOM 813 N N . LYS A 1 107 ? -9.862 -12.342 5.017 1.00 95.12 107 LYS A N 1
ATOM 814 C CA . LYS A 1 107 ? -9.628 -13.773 5.298 1.00 95.12 107 LYS A CA 1
ATOM 815 C C . LYS A 1 107 ? -8.202 -14.139 5.690 1.00 95.12 107 LYS A C 1
ATOM 817 O O . LYS A 1 107 ? -8.002 -15.212 6.254 1.00 95.12 107 LYS A O 1
ATOM 822 N N . GLY A 1 108 ? -7.224 -13.332 5.278 1.00 87.19 108 GLY A N 1
ATOM 823 C CA . GLY A 1 108 ? -5.831 -13.498 5.698 1.00 87.19 108 GLY A CA 1
ATOM 824 C C . GLY A 1 108 ? -5.703 -13.285 7.185 1.00 87.19 108 GLY A C 1
ATOM 825 O O . GLY A 1 108 ? -4.663 -13.681 7.741 1.00 87.19 108 GLY A O 1
#